Protein AF-A0AAU9TRK7-F1 (afdb_monomer)

Structure (mmCIF, N/CA/C/O backbone):
data_AF-A0AAU9TRK7-F1
#
_entry.id   AF-A0AAU9TRK7-F1
#
loop_
_atom_site.gr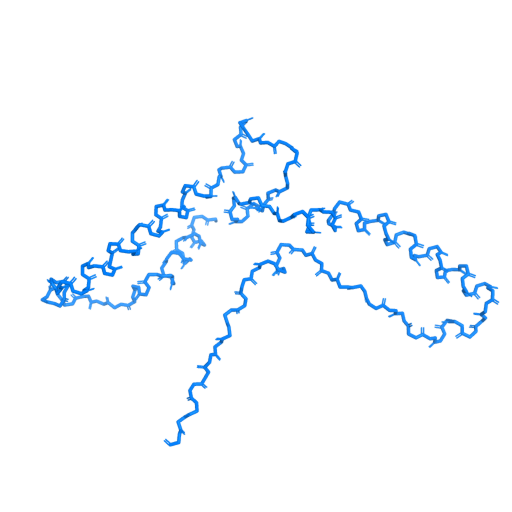oup_PDB
_atom_site.id
_atom_site.type_symbol
_atom_site.label_atom_id
_atom_site.label_alt_id
_atom_site.label_comp_id
_atom_site.label_asym_id
_atom_site.label_entity_id
_atom_site.label_seq_id
_atom_site.pdbx_PDB_ins_code
_atom_site.Cartn_x
_atom_site.Cartn_y
_atom_site.Cartn_z
_atom_site.occupancy
_atom_site.B_iso_or_equiv
_atom_site.auth_seq_id
_atom_site.auth_comp_id
_atom_site.auth_asym_id
_atom_site.auth_atom_id
_atom_site.pdbx_PDB_model_num
ATOM 1 N N . MET A 1 1 ? -18.663 -12.391 3.160 1.00 45.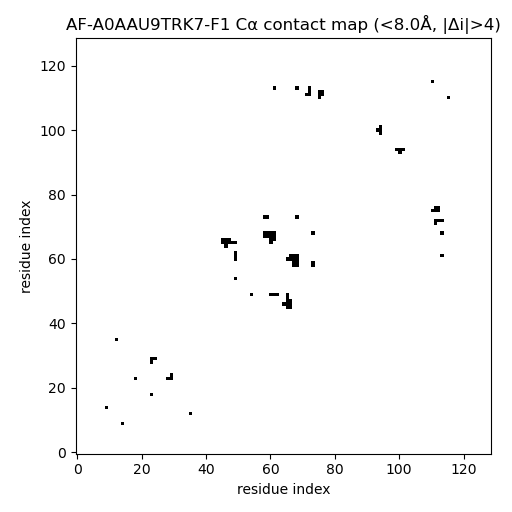06 1 MET A N 1
ATOM 2 C CA . MET A 1 1 ? -18.294 -11.093 3.777 1.00 45.06 1 MET A CA 1
ATOM 3 C C . MET A 1 1 ? -18.752 -11.003 5.240 1.00 45.06 1 MET A C 1
ATOM 5 O O . MET A 1 1 ? -17.886 -10.937 6.104 1.00 45.06 1 MET A O 1
ATOM 9 N N . ARG A 1 2 ? -20.057 -11.148 5.548 1.00 37.06 2 ARG A N 1
ATOM 10 C CA . ARG A 1 2 ? -20.606 -11.207 6.931 1.00 37.06 2 ARG A CA 1
ATOM 11 C C . ARG A 1 2 ? -19.874 -12.171 7.879 1.00 37.06 2 ARG A C 1
ATOM 13 O O . ARG A 1 2 ? -19.587 -11.817 9.015 1.00 37.06 2 ARG A O 1
ATOM 20 N N . THR A 1 3 ? -19.520 -13.364 7.408 1.00 44.84 3 THR A N 1
ATOM 21 C CA . THR A 1 3 ? -18.850 -14.410 8.203 1.00 44.84 3 THR A CA 1
ATOM 22 C C . THR A 1 3 ? -17.418 -14.057 8.606 1.00 44.84 3 THR A C 1
ATOM 24 O O . THR A 1 3 ? -16.998 -14.422 9.699 1.00 44.84 3 THR A O 1
ATOM 27 N N . LYS A 1 4 ? -16.682 -13.314 7.766 1.00 51.03 4 LYS A N 1
ATOM 28 C CA . LYS A 1 4 ? -15.328 -12.836 8.094 1.00 51.03 4 LYS A CA 1
ATOM 29 C C . LYS A 1 4 ? -15.380 -11.722 9.134 1.00 51.03 4 LYS A C 1
ATOM 31 O O . LYS A 1 4 ? -14.658 -11.809 10.113 1.00 51.03 4 LYS A O 1
ATOM 36 N N . ILE A 1 5 ? -16.302 -10.768 8.984 1.00 56.75 5 ILE A N 1
ATOM 37 C CA . ILE A 1 5 ? -16.546 -9.718 9.987 1.00 56.75 5 ILE A CA 1
ATOM 38 C C . ILE A 1 5 ? -16.895 -10.356 11.343 1.00 56.75 5 ILE A C 1
ATOM 40 O O . ILE A 1 5 ? -16.296 -10.010 12.358 1.00 56.75 5 ILE A O 1
ATOM 44 N N . LEU A 1 6 ? -17.780 -11.364 11.358 1.00 54.31 6 LEU A N 1
ATOM 45 C CA . LEU A 1 6 ? -18.128 -12.096 12.583 1.00 54.31 6 LEU A CA 1
ATOM 46 C C . LEU A 1 6 ? -16.940 -12.857 13.194 1.00 54.31 6 LEU A C 1
ATOM 48 O O . LEU A 1 6 ? -16.813 -12.912 14.414 1.00 54.31 6 LEU A O 1
ATOM 52 N N . SER A 1 7 ? -16.084 -13.455 12.364 1.00 54.50 7 SER A N 1
ATOM 53 C CA . SER A 1 7 ? -14.875 -14.166 12.802 1.00 54.50 7 SER A CA 1
ATOM 54 C C . SER A 1 7 ? -13.851 -13.207 13.413 1.00 54.50 7 SER A C 1
ATOM 56 O O . SER A 1 7 ? -13.353 -13.478 14.503 1.00 54.50 7 SER A O 1
ATOM 58 N N . THR A 1 8 ? -13.607 -12.056 12.782 1.00 59.38 8 THR A N 1
ATOM 59 C CA . THR A 1 8 ? -12.698 -11.023 13.297 1.00 59.38 8 THR A CA 1
ATOM 60 C C . THR A 1 8 ? -13.215 -10.428 14.608 1.00 59.38 8 THR A C 1
ATOM 62 O O . THR A 1 8 ? -12.438 -10.196 15.533 1.00 59.38 8 THR A O 1
ATOM 65 N N . ILE A 1 9 ? -14.533 -10.243 14.734 1.00 61.97 9 ILE A N 1
ATOM 66 C CA . ILE A 1 9 ? -15.172 -9.822 15.987 1.00 61.97 9 ILE A CA 1
ATOM 67 C C . ILE A 1 9 ? -14.978 -10.895 17.070 1.00 61.97 9 ILE A C 1
ATOM 69 O O . ILE A 1 9 ? -14.497 -10.568 18.151 1.00 61.97 9 ILE A O 1
ATOM 73 N N . LYS A 1 10 ? -15.251 -12.175 16.774 1.00 61.44 10 LYS A N 1
ATOM 74 C CA . LYS A 1 10 ? -15.086 -13.300 17.718 1.00 61.44 10 LYS A CA 1
ATOM 75 C C . LYS A 1 10 ? -13.646 -13.493 18.209 1.00 61.44 10 LYS A C 1
ATOM 77 O O . LYS A 1 10 ? -13.440 -13.735 19.398 1.00 61.44 10 LYS A O 1
ATOM 82 N N . GLU A 1 11 ? -12.651 -13.352 17.335 1.00 61.38 11 GLU A N 1
ATOM 83 C CA . GLU A 1 11 ? -11.233 -13.432 17.721 1.00 61.38 11 GLU A CA 1
ATOM 84 C C . GLU A 1 11 ? -10.780 -12.239 18.567 1.00 61.38 11 GLU A C 1
ATOM 86 O O . GLU A 1 11 ? -9.971 -12.404 19.484 1.00 61.38 11 GLU A O 1
ATOM 91 N N . ASN A 1 12 ? -11.324 -11.045 18.315 1.00 62.19 12 ASN A N 1
ATOM 92 C CA . ASN A 1 12 ? -11.002 -9.855 19.101 1.00 62.19 12 ASN A CA 1
ATOM 93 C C . ASN A 1 12 ? -11.623 -9.878 20.508 1.00 62.19 12 ASN A C 1
ATOM 95 O O . ASN A 1 12 ? -11.031 -9.326 21.434 1.00 62.19 12 ASN A O 1
ATOM 99 N N . ILE A 1 13 ? -12.755 -10.561 20.699 1.00 66.56 13 ILE A N 1
ATOM 100 C CA . ILE A 1 13 ? -13.489 -10.601 21.979 1.00 66.56 13 ILE A CA 1
ATOM 101 C C . ILE A 1 13 ? -13.206 -11.844 22.845 1.00 66.56 13 ILE A C 1
ATOM 103 O O . ILE A 1 13 ? -13.759 -11.964 23.933 1.00 66.56 13 ILE A O 1
ATOM 107 N N . LYS A 1 14 ? -12.341 -12.776 22.407 1.00 59.47 14 LYS A N 1
ATOM 108 C CA . LYS A 1 14 ? -11.973 -14.019 23.137 1.00 59.47 14 LYS A CA 1
ATOM 109 C C . LYS A 1 14 ? -13.164 -14.879 23.615 1.00 59.47 14 LYS A C 1
ATOM 111 O O . LYS A 1 14 ? -12.998 -15.711 24.510 1.00 59.47 14 LYS A O 1
ATOM 116 N N . LEU A 1 15 ? -14.343 -14.738 23.010 1.00 55.25 15 LEU A N 1
ATOM 117 C CA . LEU A 1 15 ? -15.544 -15.506 23.358 1.00 55.25 15 LEU A CA 1
ATOM 118 C C . LEU A 1 15 ? -15.440 -16.926 22.784 1.00 55.25 15 LEU A C 1
ATOM 120 O O . LEU A 1 15 ? -15.815 -17.177 21.642 1.00 55.25 15 LEU A O 1
ATOM 124 N N . THR A 1 16 ? -14.867 -17.848 23.564 1.00 55.19 16 THR A N 1
ATOM 125 C CA . THR A 1 16 ? -14.595 -19.237 23.137 1.00 55.19 16 THR A CA 1
ATOM 126 C C . THR A 1 16 ? -15.090 -20.324 24.101 1.00 55.19 16 THR A C 1
ATOM 128 O O . THR A 1 16 ? -14.883 -21.499 23.810 1.00 55.19 16 THR A O 1
ATOM 131 N N . LYS A 1 17 ? -15.776 -20.014 25.216 1.00 53.44 17 LYS A N 1
ATOM 132 C CA . LYS A 1 17 ? -16.272 -21.049 26.153 1.00 53.44 17 LYS A CA 1
ATOM 133 C C . LYS A 1 17 ? -17.694 -20.800 26.671 1.00 53.44 17 LYS A C 1
ATOM 135 O O . LYS A 1 17 ? -18.129 -19.662 26.749 1.00 53.44 17 LYS A O 1
ATOM 140 N N . LYS A 1 18 ? -18.381 -21.907 27.006 1.00 50.88 18 LYS A N 1
ATOM 141 C CA . LYS A 1 18 ? -19.667 -21.979 27.731 1.00 50.88 18 LYS A CA 1
ATOM 142 C C . LYS A 1 18 ? -19.521 -21.245 29.072 1.00 50.88 18 LYS A C 1
ATOM 144 O O . LYS A 1 18 ? -18.697 -21.663 29.883 1.00 50.88 18 LYS A O 1
ATOM 149 N N . ASP A 1 19 ? -20.279 -20.170 29.264 1.00 51.50 19 ASP A N 1
ATOM 150 C CA . ASP A 1 19 ? -20.169 -19.285 30.427 1.00 51.50 19 ASP A CA 1
ATOM 151 C C . ASP A 1 19 ? -20.871 -19.854 31.669 1.00 51.50 19 ASP A C 1
ATOM 153 O O . ASP A 1 19 ? -22.060 -20.171 31.644 1.00 51.50 19 ASP A O 1
ATOM 157 N N . ASP A 1 20 ? -20.123 -19.932 32.769 1.00 47.50 20 ASP A N 1
ATOM 158 C CA . ASP A 1 20 ? -20.646 -19.993 34.133 1.00 47.50 20 ASP A CA 1
ATOM 159 C C . ASP A 1 20 ? -21.009 -18.557 34.555 1.00 47.50 20 ASP A C 1
ATOM 161 O O . ASP A 1 20 ? -20.145 -17.683 34.692 1.00 47.50 20 ASP A O 1
ATOM 165 N N . THR A 1 21 ? -22.306 -18.282 34.690 1.00 52.88 21 THR A N 1
ATOM 166 C CA . THR A 1 21 ? -22.870 -16.930 34.859 1.00 52.88 21 THR A CA 1
ATOM 167 C C . THR A 1 21 ? -22.499 -16.266 36.184 1.00 52.88 21 THR A C 1
ATOM 169 O O . THR A 1 21 ? -22.640 -15.054 36.327 1.00 52.88 21 THR A O 1
ATOM 172 N N . SER A 1 22 ? -21.990 -17.025 37.154 1.00 54.03 22 SER A N 1
ATOM 173 C CA . SER A 1 22 ? -21.525 -16.489 38.438 1.00 54.03 22 SER A CA 1
ATOM 174 C C . SER A 1 22 ? -20.223 -15.679 38.304 1.00 54.03 22 SER A C 1
ATOM 176 O O . SER A 1 22 ? -19.970 -14.751 39.075 1.00 54.03 22 SER A O 1
ATOM 178 N N . HIS A 1 23 ? -19.429 -15.950 37.262 1.00 50.72 23 HIS A N 1
ATOM 179 C CA . HIS A 1 23 ? -18.147 -15.292 37.010 1.00 50.72 23 HIS A CA 1
ATOM 180 C C . HIS A 1 23 ? -18.257 -14.012 36.154 1.00 50.72 23 HIS A C 1
ATOM 182 O O . HIS A 1 23 ? -17.309 -13.218 36.124 1.00 50.72 23 HIS A O 1
ATOM 188 N N . SER A 1 24 ? -19.392 -13.791 35.473 1.00 54.72 24 SER A N 1
ATOM 189 C CA . SER A 1 24 ? -19.633 -12.631 34.591 1.00 54.72 24 SER A CA 1
ATOM 190 C C . SER A 1 24 ? -20.014 -11.354 35.351 1.00 54.72 24 SER A C 1
ATOM 192 O O . SER A 1 24 ? -19.805 -10.251 34.854 1.00 54.72 24 SER A O 1
ATOM 194 N N . LEU A 1 25 ? -20.493 -11.488 36.592 1.00 63.91 25 LEU A N 1
ATOM 195 C CA . LEU A 1 25 ? -20.892 -10.369 37.456 1.00 63.91 25 LEU A CA 1
ATOM 196 C C . LEU A 1 25 ? -19.704 -9.669 38.145 1.00 63.91 25 LEU A C 1
ATOM 198 O O . LEU A 1 25 ? -19.884 -8.685 38.864 1.00 63.91 25 LEU A O 1
ATOM 202 N N . GLN A 1 26 ? -18.470 -10.144 37.941 1.00 71.75 26 GLN A N 1
ATOM 203 C CA . GLN A 1 26 ? -17.283 -9.500 38.502 1.00 71.75 26 GLN A CA 1
ATOM 204 C C . GLN A 1 26 ? -17.062 -8.117 37.876 1.00 71.75 26 GLN A C 1
ATOM 206 O O . GLN A 1 26 ? -16.922 -7.979 36.662 1.00 71.75 26 GLN A O 1
ATOM 211 N N . ARG A 1 27 ? -16.920 -7.083 38.716 1.00 77.25 27 ARG A N 1
ATOM 212 C CA . ARG A 1 27 ? -16.712 -5.684 38.287 1.00 77.25 27 ARG A CA 1
ATOM 213 C C . ARG A 1 27 ? -15.566 -5.514 37.280 1.00 77.25 27 ARG A C 1
ATOM 215 O O . ARG A 1 27 ? -15.667 -4.706 36.361 1.00 77.25 27 ARG A O 1
ATOM 222 N N . SER A 1 28 ? -14.481 -6.272 37.441 1.00 78.62 28 SER A N 1
ATOM 223 C CA . SER A 1 28 ? -13.330 -6.262 36.528 1.00 78.62 28 SER A CA 1
ATOM 224 C C . SER A 1 28 ? -13.670 -6.802 35.133 1.00 78.62 28 SER A C 1
ATOM 226 O O . SER A 1 28 ? -13.160 -6.283 34.142 1.00 78.62 28 SER A O 1
ATOM 228 N N . LYS A 1 29 ? -14.549 -7.808 35.045 1.00 74.62 29 LYS A N 1
ATOM 229 C CA . LYS A 1 29 ? -15.044 -8.381 33.787 1.00 74.62 29 LYS A CA 1
ATOM 230 C C . LYS A 1 29 ? -16.017 -7.436 33.104 1.00 74.62 29 LYS A C 1
ATOM 232 O O . LYS A 1 29 ? -15.766 -7.072 31.966 1.00 74.62 29 LYS A O 1
ATOM 237 N N . ILE A 1 30 ? -16.988 -6.902 33.844 1.00 81.94 30 ILE A N 1
ATOM 238 C CA . ILE A 1 30 ? -17.931 -5.892 33.339 1.00 81.94 30 ILE A CA 1
ATOM 239 C C . ILE A 1 30 ? -17.186 -4.680 32.759 1.00 81.94 30 ILE A C 1
ATOM 241 O O . ILE A 1 30 ? -17.524 -4.195 31.681 1.00 81.94 30 ILE A O 1
ATOM 245 N N . LYS A 1 31 ? -16.136 -4.199 33.442 1.00 85.38 31 LYS A N 1
ATOM 246 C CA . LYS A 1 31 ? -15.299 -3.104 32.932 1.00 85.38 31 LYS A CA 1
ATOM 247 C C . LYS A 1 31 ? -14.628 -3.475 31.606 1.00 85.38 31 LYS A C 1
ATOM 249 O O . LYS A 1 31 ? -14.673 -2.691 30.665 1.00 85.38 31 LYS A O 1
ATOM 254 N N . LYS A 1 32 ? -14.043 -4.670 31.523 1.00 83.19 32 LYS A N 1
ATOM 255 C CA . LYS A 1 32 ? -13.380 -5.163 30.312 1.00 83.19 32 LYS A CA 1
ATOM 256 C C . LYS A 1 32 ? -14.356 -5.384 29.153 1.00 83.19 32 LYS A C 1
ATOM 258 O O . LYS A 1 32 ? -14.017 -5.111 28.002 1.00 83.19 32 LYS A O 1
ATOM 263 N N . ASP A 1 33 ? -15.559 -5.856 29.449 1.00 81.75 33 ASP A N 1
ATOM 264 C CA . ASP A 1 33 ? -16.610 -6.071 28.459 1.00 81.75 33 ASP A CA 1
ATOM 265 C C . ASP A 1 33 ? -17.114 -4.729 27.923 1.00 81.75 33 ASP A C 1
ATOM 267 O O . ASP A 1 33 ? -17.267 -4.574 26.713 1.00 81.75 33 ASP A O 1
ATOM 271 N N . LYS A 1 34 ? -17.250 -3.719 28.793 1.00 86.88 34 LYS A N 1
ATOM 272 C CA . LYS A 1 34 ? -17.523 -2.337 28.384 1.00 86.88 34 LYS A CA 1
ATOM 273 C C . LYS A 1 34 ? -16.414 -1.770 27.495 1.00 86.88 34 LYS A C 1
ATOM 275 O O . LYS A 1 34 ? -16.715 -1.275 26.417 1.00 86.88 34 LYS A O 1
ATOM 280 N N . GLU A 1 35 ? -15.147 -1.894 27.890 1.00 88.69 35 GLU A N 1
ATOM 281 C CA . GLU A 1 35 ? -14.003 -1.454 27.068 1.00 88.69 35 GLU A CA 1
ATOM 282 C C . GLU A 1 35 ? -13.989 -2.144 25.691 1.00 88.69 35 GLU A C 1
ATOM 284 O O . GLU A 1 35 ? -13.684 -1.524 24.668 1.00 88.69 35 GLU A O 1
ATOM 289 N N . SER A 1 36 ? -14.357 -3.427 25.650 1.00 82.25 36 SER A N 1
ATOM 290 C CA . SER A 1 36 ? -14.458 -4.201 24.410 1.00 82.25 36 SER A CA 1
ATOM 291 C C . SER A 1 36 ? -15.623 -3.723 23.542 1.00 82.25 36 SER A C 1
ATOM 293 O O . SER A 1 36 ? -15.452 -3.547 22.337 1.00 82.25 36 SER A O 1
ATOM 295 N N . LEU A 1 37 ? -16.788 -3.460 24.139 1.00 84.69 37 LEU A N 1
ATOM 296 C CA . LEU A 1 37 ? -17.953 -2.912 23.447 1.00 84.69 37 LEU A CA 1
ATOM 297 C C . LEU A 1 37 ? -17.661 -1.520 22.876 1.00 84.69 37 LEU A C 1
ATOM 299 O O . LEU A 1 37 ? -17.927 -1.277 21.701 1.00 84.69 37 LEU A O 1
ATOM 303 N N . ASP A 1 38 ? -17.051 -0.640 23.670 1.00 88.94 38 ASP A N 1
ATOM 304 C CA . ASP A 1 38 ? -16.647 0.701 23.242 1.00 88.94 38 ASP A CA 1
ATOM 305 C C . ASP A 1 38 ? -15.659 0.621 22.067 1.00 88.94 38 ASP A C 1
ATOM 307 O O . ASP A 1 38 ? -15.774 1.367 21.091 1.00 88.94 38 ASP A O 1
ATOM 311 N N . SER A 1 39 ? -14.735 -0.345 22.104 1.00 81.50 39 SER A N 1
ATOM 312 C CA . SER A 1 39 ? -13.799 -0.609 21.005 1.00 81.50 39 SER A CA 1
ATOM 313 C C . SER A 1 39 ? -14.505 -1.085 19.731 1.00 81.50 39 SER A C 1
ATOM 315 O O . SER A 1 39 ? -14.125 -0.673 18.636 1.00 81.50 39 SER A O 1
ATOM 317 N N . ILE A 1 40 ? -15.547 -1.916 19.848 1.00 81.69 40 ILE A N 1
ATOM 318 C CA . ILE A 1 40 ? -16.358 -2.365 18.704 1.00 81.69 40 ILE A CA 1
ATOM 319 C C . ILE A 1 40 ? -17.140 -1.196 18.112 1.00 81.69 40 ILE A C 1
ATOM 321 O O . ILE A 1 40 ? -17.103 -0.993 16.902 1.00 81.69 40 ILE A O 1
ATOM 325 N N . ILE A 1 41 ? -17.815 -0.405 18.950 1.00 83.00 41 ILE A N 1
ATOM 326 C CA . ILE A 1 41 ? -18.568 0.774 18.506 1.00 83.00 41 ILE A CA 1
ATOM 327 C C . ILE A 1 41 ? -17.634 1.736 17.775 1.00 83.00 41 ILE A C 1
ATOM 329 O O . ILE A 1 41 ? -17.971 2.226 16.699 1.00 83.00 41 ILE A O 1
ATOM 333 N N . LYS A 1 42 ? -16.441 1.974 18.326 1.00 82.19 42 LYS A N 1
ATOM 334 C CA . LYS A 1 42 ? -15.410 2.783 17.679 1.00 82.19 42 LYS A CA 1
ATOM 335 C C . LYS A 1 42 ? -14.992 2.188 16.332 1.00 82.19 42 LYS A C 1
ATOM 337 O O . LYS A 1 42 ? -14.969 2.913 15.347 1.00 82.19 42 LYS A O 1
ATOM 342 N N . ALA A 1 43 ? -14.728 0.884 16.262 1.00 78.94 43 ALA A N 1
ATOM 343 C CA . ALA A 1 43 ? -14.343 0.224 15.016 1.00 78.94 43 ALA A CA 1
ATOM 344 C C . ALA A 1 43 ? -15.436 0.298 13.939 1.00 78.94 43 ALA A C 1
ATOM 346 O O . ALA A 1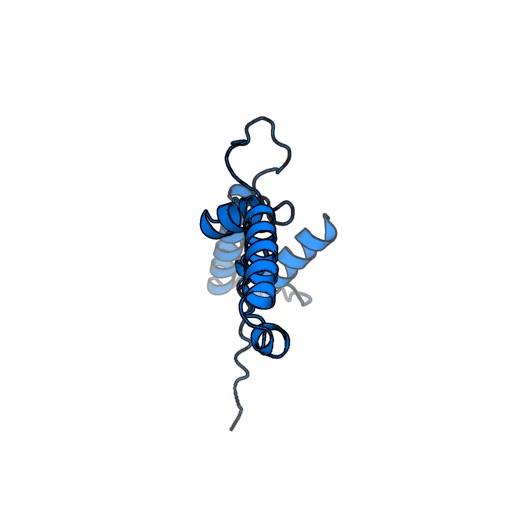 43 ? -15.102 0.475 12.775 1.00 78.94 43 ALA A O 1
ATOM 347 N N . ILE A 1 44 ? -16.714 0.198 14.319 1.00 78.25 44 ILE A N 1
ATOM 348 C CA . ILE A 1 44 ? -17.853 0.358 13.404 1.00 78.25 44 ILE A CA 1
ATOM 349 C C . ILE A 1 44 ? -17.957 1.807 12.925 1.00 78.25 44 ILE A C 1
ATOM 351 O O . ILE A 1 44 ? -18.128 2.027 11.738 1.00 78.25 44 ILE A O 1
ATOM 355 N N . LYS A 1 45 ? -17.812 2.797 13.815 1.00 75.06 45 LYS A N 1
ATOM 356 C CA . LYS A 1 45 ? -17.836 4.221 13.432 1.00 75.06 45 LYS A CA 1
ATOM 357 C C . LYS A 1 45 ? -16.670 4.613 12.521 1.00 75.06 45 LYS A C 1
ATOM 359 O O . LYS A 1 45 ? -16.819 5.490 11.684 1.00 75.06 45 LYS A O 1
ATOM 364 N N . GLU A 1 46 ? -15.508 3.994 12.715 1.00 73.75 46 GLU A N 1
ATOM 365 C CA . GLU A 1 46 ? -14.323 4.207 11.878 1.00 73.75 46 GLU A CA 1
ATOM 366 C C . GLU A 1 46 ? -14.356 3.418 10.562 1.00 73.75 46 GLU A C 1
ATOM 368 O O . GLU A 1 46 ? -13.607 3.747 9.644 1.00 73.75 46 GLU A O 1
ATOM 373 N N . ALA A 1 47 ? -15.145 2.345 10.484 1.00 72.75 47 ALA A N 1
ATOM 374 C CA . ALA A 1 47 ? -15.336 1.571 9.267 1.00 72.75 47 ALA A CA 1
ATOM 375 C C . ALA A 1 47 ? -16.482 2.201 8.472 1.00 72.75 47 ALA A C 1
ATOM 377 O O . ALA A 1 47 ? -17.649 2.071 8.828 1.00 72.75 47 ALA A O 1
ATOM 378 N N . MET A 1 48 ? -16.135 2.904 7.401 1.00 71.25 48 MET A N 1
ATOM 379 C CA . MET A 1 48 ? -17.111 3.534 6.521 1.00 71.25 48 MET A CA 1
ATOM 380 C C . MET A 1 48 ? -17.692 2.510 5.541 1.00 71.25 48 MET A C 1
ATOM 382 O O . MET A 1 48 ? -17.020 1.533 5.194 1.00 71.25 48 MET A O 1
ATOM 386 N N . ASP A 1 49 ? -18.931 2.732 5.096 1.00 71.69 49 ASP A N 1
ATOM 387 C CA . ASP A 1 49 ? -19.495 1.990 3.969 1.00 71.69 49 ASP A CA 1
ATOM 388 C C . ASP A 1 49 ? -18.712 2.366 2.696 1.00 71.69 49 ASP A C 1
ATOM 390 O O . ASP A 1 49 ? -18.742 3.527 2.282 1.00 71.69 49 ASP A O 1
ATOM 394 N N . PRO A 1 50 ? -17.981 1.422 2.074 1.00 65.56 50 PRO A N 1
ATOM 395 C CA . PRO A 1 50 ? -17.161 1.706 0.901 1.00 65.56 50 PRO A CA 1
ATOM 396 C C . PRO A 1 50 ? -17.978 2.027 -0.364 1.00 65.56 50 PRO A C 1
ATOM 398 O O . PRO A 1 50 ? -17.379 2.263 -1.413 1.00 65.56 50 PRO A O 1
ATOM 401 N N . PHE A 1 51 ? -19.312 2.005 -0.292 1.00 72.19 51 PHE A N 1
ATOM 402 C CA . PHE A 1 51 ? -20.215 2.329 -1.397 1.00 72.19 51 PHE A CA 1
ATOM 403 C C . PHE A 1 51 ? -21.126 3.531 -1.107 1.00 72.19 51 PHE A C 1
ATOM 405 O O . PHE A 1 51 ? -22.058 3.770 -1.870 1.00 72.19 51 PHE A O 1
ATOM 412 N N . ASP A 1 52 ? -20.869 4.284 -0.034 1.00 80.38 52 ASP A N 1
ATOM 413 C CA . ASP A 1 52 ? -21.617 5.506 0.269 1.00 80.38 52 ASP A CA 1
ATOM 414 C C . ASP A 1 52 ? -21.294 6.617 -0.749 1.00 80.38 52 ASP A C 1
ATOM 416 O O . ASP A 1 52 ? -20.128 6.903 -1.045 1.00 80.38 52 ASP A O 1
ATOM 420 N N . ASP A 1 53 ? -22.330 7.281 -1.262 1.00 78.94 53 ASP A N 1
ATOM 421 C CA . ASP A 1 53 ? -22.204 8.427 -2.167 1.00 78.94 53 ASP A CA 1
ATOM 422 C C . ASP A 1 53 ? -21.536 9.639 -1.493 1.00 78.94 53 ASP A C 1
ATOM 424 O O . ASP A 1 53 ? -20.954 10.486 -2.177 1.00 78.94 53 ASP A O 1
ATOM 428 N N . ALA A 1 54 ? -21.567 9.714 -0.157 1.00 81.50 54 ALA A N 1
ATOM 429 C CA . ALA A 1 54 ? -20.908 10.751 0.633 1.00 81.50 54 ALA A CA 1
ATOM 430 C C . ALA A 1 54 ? -19.380 10.571 0.754 1.00 81.50 54 ALA A C 1
ATOM 432 O O . ALA A 1 54 ? -18.716 11.391 1.397 1.00 81.50 54 ALA A O 1
ATOM 433 N N . MET A 1 55 ? -18.797 9.521 0.163 1.00 78.50 55 MET A N 1
ATOM 434 C CA . MET A 1 55 ? -17.358 9.275 0.255 1.00 78.50 55 MET A CA 1
ATOM 435 C C . MET A 1 55 ? -16.513 10.356 -0.428 1.00 78.50 55 MET A C 1
ATOM 437 O O . MET A 1 55 ? -16.771 10.785 -1.557 1.00 78.50 55 MET A O 1
ATOM 441 N N . ASP A 1 56 ? -15.396 10.701 0.219 1.00 81.94 56 ASP A N 1
ATOM 442 C CA . ASP A 1 56 ? -14.346 11.489 -0.417 1.00 81.94 56 ASP A CA 1
ATOM 443 C C . ASP A 1 56 ? -13.637 10.657 -1.495 1.00 81.94 56 ASP A C 1
ATOM 445 O O . ASP A 1 56 ? -12.760 9.835 -1.217 1.00 81.94 56 ASP A O 1
ATOM 449 N N . LYS A 1 57 ? -13.999 10.915 -2.754 1.00 79.12 57 LYS A N 1
ATOM 450 C CA . LYS A 1 57 ? -13.436 10.259 -3.944 1.00 79.12 57 LYS A CA 1
ATOM 451 C C . LYS A 1 57 ? -11.938 10.522 -4.143 1.00 79.12 57 LYS A C 1
ATOM 453 O O . LYS A 1 57 ? -11.339 9.915 -5.027 1.00 79.12 57 LYS A O 1
ATOM 458 N N . LYS A 1 58 ? -11.326 11.421 -3.362 1.00 82.06 58 LYS A N 1
ATOM 459 C CA . LYS A 1 58 ? -9.879 11.680 -3.392 1.00 82.06 58 LYS A CA 1
ATOM 460 C C . LYS A 1 58 ? -9.076 10.676 -2.566 1.00 82.06 58 LYS A C 1
ATOM 462 O O . LYS A 1 58 ? -7.866 10.584 -2.757 1.00 82.06 58 LYS A O 1
ATOM 467 N N . LEU A 1 59 ? -9.714 9.944 -1.653 1.00 83.31 59 LEU A N 1
ATOM 468 C CA . LEU A 1 59 ? -9.043 8.996 -0.766 1.00 83.31 59 LEU A CA 1
ATOM 469 C C . LEU A 1 59 ? -9.182 7.558 -1.276 1.00 83.31 59 LEU A C 1
ATOM 471 O O . LEU A 1 59 ? -10.222 7.150 -1.790 1.00 83.31 59 LEU A O 1
ATOM 475 N N . LEU A 1 60 ? -8.12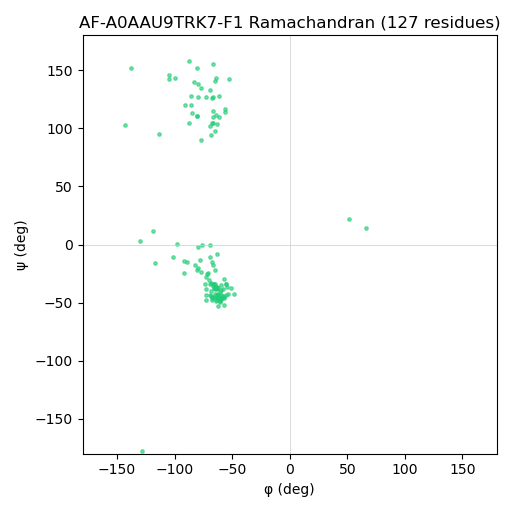5 6.762 -1.093 1.00 86.75 60 LEU A N 1
ATOM 476 C CA . LEU A 1 60 ? -8.138 5.338 -1.414 1.00 86.75 60 LEU A CA 1
ATOM 477 C C . LEU A 1 60 ? -8.581 4.522 -0.192 1.00 86.75 60 LEU A C 1
ATOM 479 O O . LEU A 1 60 ? -7.926 4.533 0.855 1.00 86.75 60 LEU A O 1
ATOM 483 N N . PHE A 1 61 ? -9.674 3.773 -0.331 1.00 84.88 61 PHE A N 1
ATOM 484 C CA . PHE A 1 61 ? -10.241 2.958 0.746 1.00 84.88 61 PHE A CA 1
ATOM 485 C C . PHE A 1 61 ? -9.952 1.470 0.565 1.00 84.88 61 PHE A C 1
ATOM 487 O O . PHE A 1 61 ? -10.004 0.925 -0.538 1.00 84.88 61 PHE A O 1
ATOM 494 N N . ASN A 1 62 ? -9.689 0.785 1.678 1.00 83.25 62 ASN A N 1
ATOM 495 C CA . ASN A 1 62 ? -9.599 -0.668 1.692 1.00 83.25 62 ASN A CA 1
ATOM 496 C C . ASN A 1 62 ? -10.997 -1.279 1.859 1.00 83.25 62 ASN A C 1
ATOM 498 O O . ASN A 1 62 ? -11.587 -1.210 2.935 1.00 83.25 62 ASN A O 1
ATOM 502 N N . ILE A 1 63 ? -11.485 -1.961 0.823 1.00 82.06 63 ILE A N 1
ATOM 503 C CA . ILE A 1 63 ? -12.817 -2.595 0.785 1.00 82.06 63 ILE A CA 1
ATOM 504 C C . ILE A 1 63 ? -13.018 -3.611 1.925 1.00 82.06 63 ILE A C 1
ATOM 506 O O . ILE A 1 63 ? -14.133 -3.821 2.391 1.00 82.06 63 ILE A O 1
ATOM 510 N N . SER A 1 64 ? -11.946 -4.253 2.404 1.00 77.50 64 SER A N 1
ATOM 511 C CA . SER A 1 64 ? -12.045 -5.246 3.483 1.00 77.50 64 SER A CA 1
ATOM 512 C C . SER A 1 64 ? -12.215 -4.624 4.869 1.00 77.50 64 SER A C 1
ATOM 514 O O . SER A 1 64 ? -12.705 -5.302 5.770 1.00 77.50 64 SER A O 1
ATOM 516 N N . THR A 1 65 ? -11.783 -3.375 5.062 1.00 77.69 65 THR A N 1
ATOM 517 C CA . THR A 1 65 ? -11.811 -2.700 6.371 1.00 77.69 65 THR A CA 1
ATOM 518 C C . THR A 1 65 ? -12.716 -1.472 6.403 1.00 77.69 65 THR A C 1
ATOM 520 O O . THR A 1 65 ? -13.023 -1.005 7.495 1.00 77.69 65 THR A O 1
ATOM 523 N N . GLY A 1 66 ? -13.120 -0.938 5.246 1.00 78.56 66 GLY A N 1
ATOM 524 C CA . GLY A 1 66 ? -13.859 0.322 5.137 1.00 78.56 66 GLY A CA 1
ATOM 525 C C . GLY A 1 66 ? -13.042 1.545 5.570 1.00 78.56 66 GLY A C 1
ATOM 526 O O . GLY A 1 66 ? -13.610 2.600 5.826 1.00 78.56 66 GLY A O 1
ATOM 527 N N . LYS A 1 67 ? -11.714 1.412 5.712 1.00 81.12 67 LYS A N 1
ATOM 528 C CA . LYS A 1 67 ? -10.837 2.483 6.211 1.00 81.12 67 LYS A CA 1
ATOM 529 C C . LYS A 1 67 ? -10.022 3.121 5.094 1.00 81.12 67 LYS A C 1
ATOM 531 O O . LYS A 1 67 ? -9.593 2.437 4.159 1.00 81.12 67 LYS A O 1
ATOM 536 N N . ALA A 1 68 ? -9.788 4.425 5.237 1.00 83.81 68 ALA A N 1
ATOM 537 C CA . ALA A 1 68 ? -8.868 5.168 4.389 1.00 83.81 68 ALA A CA 1
ATOM 538 C C . ALA A 1 68 ? -7.440 4.645 4.571 1.00 83.81 68 ALA A C 1
ATOM 540 O O . ALA A 1 68 ? -7.014 4.268 5.667 1.00 83.81 68 ALA A O 1
ATOM 541 N N . THR A 1 69 ? -6.714 4.621 3.468 1.00 86.19 69 THR A N 1
ATOM 542 C CA . THR A 1 69 ? -5.334 4.155 3.392 1.00 86.19 69 THR A CA 1
ATOM 543 C C . THR A 1 69 ? -4.366 5.297 3.691 1.00 86.19 69 THR A C 1
ATOM 545 O O . THR A 1 69 ? -4.724 6.467 3.569 1.00 86.19 69 THR A O 1
ATOM 548 N N . SER A 1 70 ? -3.133 4.985 4.105 1.00 88.81 70 SER A N 1
ATOM 549 C CA . SER A 1 70 ? -2.133 6.040 4.305 1.00 88.81 70 SER A CA 1
ATOM 550 C C . SER A 1 70 ? -1.764 6.691 2.966 1.00 88.81 70 SER A C 1
ATOM 552 O O . SER A 1 70 ? -1.857 6.034 1.921 1.00 88.81 70 SER A O 1
ATOM 554 N N . PRO A 1 71 ? -1.285 7.947 2.979 1.00 89.00 71 PRO A N 1
ATOM 555 C CA . PRO A 1 71 ? -0.758 8.590 1.777 1.00 89.00 71 PRO A CA 1
ATOM 556 C C . PRO A 1 71 ? 0.323 7.743 1.096 1.00 89.00 71 PRO A C 1
ATOM 558 O O . PRO A 1 71 ? 0.247 7.508 -0.098 1.00 89.00 71 PRO A O 1
ATOM 561 N N . GLU A 1 72 ? 1.237 7.149 1.871 1.00 90.31 72 GLU A N 1
ATOM 562 C CA . GLU A 1 72 ? 2.331 6.312 1.352 1.00 90.31 72 GLU A CA 1
ATOM 563 C C . GLU A 1 72 ? 1.840 5.119 0.511 1.00 90.31 72 GLU A C 1
ATOM 565 O O . GLU A 1 72 ? 2.357 4.852 -0.572 1.00 90.31 72 GLU A O 1
ATOM 570 N N . VAL A 1 73 ? 0.821 4.397 0.988 1.00 90.94 73 VAL A N 1
ATOM 571 C CA . VAL A 1 73 ? 0.242 3.266 0.248 1.00 90.94 73 VAL A CA 1
ATOM 572 C C . VAL A 1 73 ? -0.592 3.764 -0.933 1.00 90.94 73 VAL A C 1
ATOM 574 O O . VAL A 1 73 ? -0.606 3.118 -1.978 1.00 90.94 73 VAL A O 1
ATOM 577 N N . THR A 1 74 ? -1.259 4.910 -0.791 1.00 91.44 74 THR A N 1
ATOM 578 C CA . THR A 1 74 ? -2.022 5.532 -1.881 1.00 91.44 74 THR A CA 1
ATOM 579 C C . THR A 1 74 ? -1.095 5.905 -3.034 1.00 91.44 74 THR A C 1
ATOM 581 O O . THR A 1 74 ? -1.302 5.445 -4.155 1.00 91.44 74 THR A O 1
ATOM 584 N N . ASP A 1 75 ? -0.023 6.640 -2.745 1.00 92.12 75 ASP A N 1
ATOM 585 C CA . ASP A 1 75 ? 0.984 7.038 -3.722 1.00 92.12 75 ASP A CA 1
ATOM 586 C C . ASP A 1 75 ? 1.633 5.811 -4.365 1.00 92.12 75 ASP A C 1
ATOM 588 O O . ASP A 1 75 ? 1.713 5.718 -5.590 1.00 92.12 75 ASP A O 1
ATOM 592 N N . PHE A 1 76 ? 2.031 4.814 -3.565 1.00 93.12 76 PHE A N 1
ATOM 593 C CA . PHE A 1 76 ? 2.598 3.588 -4.116 1.00 93.12 76 PHE A CA 1
ATOM 594 C C . PHE A 1 76 ? 1.634 2.918 -5.102 1.00 93.12 76 PHE A C 1
ATOM 596 O O . PHE A 1 76 ? 2.021 2.627 -6.231 1.00 93.12 76 PHE A O 1
ATOM 603 N N . LEU A 1 77 ? 0.377 2.688 -4.715 1.00 92.12 77 LEU A N 1
ATOM 604 C CA . LEU A 1 77 ? -0.589 1.981 -5.560 1.00 92.12 77 LEU A CA 1
ATOM 605 C C . LEU A 1 77 ? -0.964 2.766 -6.823 1.00 92.12 77 LEU A C 1
ATOM 607 O O . LEU A 1 77 ? -1.166 2.149 -7.870 1.00 92.12 77 LEU A O 1
ATOM 611 N N . LEU A 1 78 ? -1.019 4.099 -6.754 1.00 91.81 78 LEU A N 1
ATOM 612 C CA . LEU A 1 78 ? -1.305 4.949 -7.912 1.00 91.81 78 LEU A CA 1
ATOM 613 C C . LEU A 1 78 ? -0.127 5.011 -8.895 1.00 91.81 78 LEU A C 1
ATOM 615 O O . LEU A 1 78 ? -0.340 4.982 -10.108 1.00 91.81 78 LEU A O 1
ATOM 619 N N . TYR A 1 79 ? 1.112 5.051 -8.398 1.00 93.44 79 TYR A N 1
ATOM 620 C CA . TYR A 1 79 ? 2.295 5.286 -9.233 1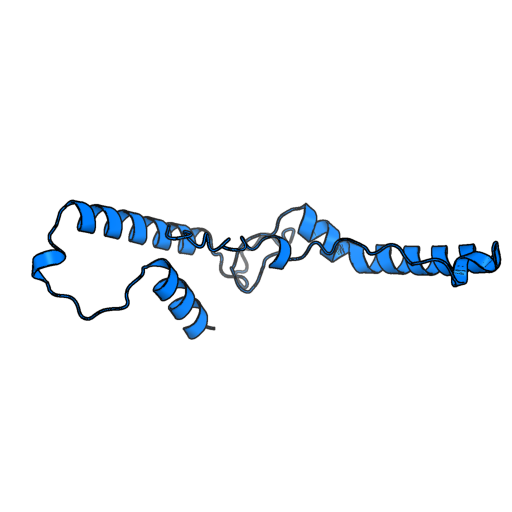.00 93.44 79 TYR A CA 1
ATOM 621 C C . TYR A 1 79 ? 3.108 4.030 -9.573 1.00 93.44 79 TYR A C 1
ATOM 623 O O . TYR A 1 79 ? 3.963 4.094 -10.460 1.00 93.44 79 TYR A O 1
ATOM 631 N N . VAL A 1 80 ? 2.846 2.872 -8.950 1.00 94.25 80 VAL A N 1
ATOM 632 C CA . VAL A 1 80 ? 3.649 1.642 -9.136 1.00 94.25 80 VAL A CA 1
ATOM 633 C C . VAL A 1 80 ? 3.777 1.221 -10.600 1.00 94.25 80 VAL A C 1
ATOM 635 O O . VAL A 1 80 ? 4.841 0.767 -11.018 1.00 94.25 80 VAL A O 1
ATOM 638 N N . LYS A 1 81 ? 2.726 1.404 -11.409 1.00 94.00 81 LYS A N 1
ATOM 639 C CA . LYS A 1 81 ? 2.753 1.046 -12.835 1.00 94.00 81 LYS A CA 1
ATOM 640 C C . LYS A 1 81 ? 3.717 1.939 -13.616 1.00 94.00 81 LYS A C 1
ATOM 642 O O . LYS A 1 81 ? 4.518 1.433 -14.400 1.00 94.00 81 LYS A O 1
ATOM 647 N N . THR A 1 82 ? 3.661 3.248 -13.383 1.00 95.81 82 THR A N 1
ATOM 648 C CA . THR A 1 82 ? 4.547 4.227 -14.025 1.00 95.81 82 THR A CA 1
ATOM 649 C C . THR A 1 82 ? 5.991 4.019 -13.579 1.00 95.81 82 THR A C 1
ATOM 651 O O . THR A 1 82 ? 6.880 3.924 -14.421 1.00 95.81 82 THR A O 1
ATOM 654 N N . ALA A 1 83 ? 6.218 3.847 -12.273 1.00 93.62 83 ALA A N 1
ATOM 655 C CA . ALA A 1 83 ? 7.540 3.567 -11.719 1.00 93.62 83 ALA A CA 1
ATOM 656 C C . ALA A 1 83 ? 8.135 2.263 -12.277 1.00 93.62 83 ALA A C 1
ATOM 658 O O . ALA A 1 83 ? 9.295 2.235 -12.680 1.00 93.62 83 ALA A O 1
ATOM 659 N N . GLY A 1 84 ? 7.337 1.195 -12.368 1.00 94.31 84 GLY A N 1
ATOM 660 C CA . GLY A 1 84 ? 7.770 -0.075 -12.953 1.00 94.31 84 GLY A CA 1
ATOM 661 C C . GLY A 1 84 ? 8.102 0.036 -14.443 1.00 94.31 84 GLY A C 1
ATOM 662 O O . GLY A 1 84 ? 9.077 -0.560 -14.900 1.00 94.31 84 GLY A O 1
ATOM 663 N N . ASN A 1 85 ? 7.339 0.831 -15.202 1.00 96.25 85 ASN A N 1
ATOM 664 C CA . ASN A 1 85 ? 7.653 1.090 -16.605 1.00 96.25 85 ASN A CA 1
ATOM 665 C C . ASN A 1 85 ? 8.974 1.853 -16.760 1.00 96.25 85 ASN A C 1
ATOM 667 O O . ASN A 1 85 ? 9.788 1.479 -17.598 1.00 96.25 85 ASN A O 1
ATOM 671 N N . GLN A 1 86 ? 9.213 2.868 -15.927 1.00 96.00 86 GLN A N 1
ATOM 672 C CA . GLN A 1 86 ? 10.474 3.606 -15.946 1.00 96.00 86 GLN A CA 1
ATOM 673 C C . GLN A 1 86 ? 11.659 2.684 -15.634 1.00 96.00 86 GLN A C 1
ATOM 675 O O . GLN A 1 86 ? 12.594 2.607 -16.419 1.00 96.00 86 GLN A O 1
ATOM 680 N N . GLN A 1 87 ? 11.566 1.881 -14.571 1.00 94.50 87 GLN A N 1
ATOM 681 C CA . GLN A 1 87 ? 12.619 0.928 -14.204 1.00 94.50 87 GLN A CA 1
ATOM 682 C C . GLN A 1 87 ? 12.917 -0.100 -15.301 1.00 94.50 87 GLN A C 1
ATOM 684 O O . GLN A 1 87 ? 14.063 -0.512 -15.470 1.00 94.50 87 GLN A O 1
ATOM 689 N N . LYS A 1 88 ? 11.896 -0.525 -16.056 1.00 94.75 88 LYS A N 1
ATOM 690 C CA . LYS A 1 88 ? 12.085 -1.388 -17.225 1.00 94.75 88 LYS A CA 1
ATOM 691 C C . LYS A 1 88 ? 12.911 -0.681 -18.301 1.00 94.75 88 LYS A C 1
ATOM 693 O O . LYS A 1 88 ? 13.825 -1.291 -18.849 1.00 94.75 88 LYS A O 1
ATOM 698 N N . LEU A 1 89 ? 12.565 0.563 -18.632 1.00 96.44 89 LEU A N 1
ATOM 699 C CA . LEU A 1 89 ? 13.278 1.343 -19.646 1.00 96.44 89 LEU A CA 1
ATOM 700 C C . LEU A 1 89 ? 14.726 1.601 -19.223 1.00 96.44 89 LEU A C 1
ATOM 702 O O . LEU A 1 89 ? 15.635 1.358 -20.014 1.00 96.44 89 LEU A O 1
ATOM 706 N N . ASP A 1 90 ? 14.932 1.986 -17.965 1.00 94.56 90 ASP A N 1
ATOM 707 C CA . ASP A 1 90 ? 16.260 2.205 -17.389 1.00 94.56 90 ASP A CA 1
ATOM 708 C C . ASP A 1 90 ? 17.104 0.927 -17.478 1.00 94.56 90 ASP A C 1
ATOM 710 O O . ASP A 1 90 ? 18.238 0.960 -17.943 1.00 94.56 90 ASP A O 1
ATOM 714 N N . PHE A 1 91 ? 16.532 -0.234 -17.141 1.00 94.62 91 PHE A N 1
ATOM 715 C CA . PHE A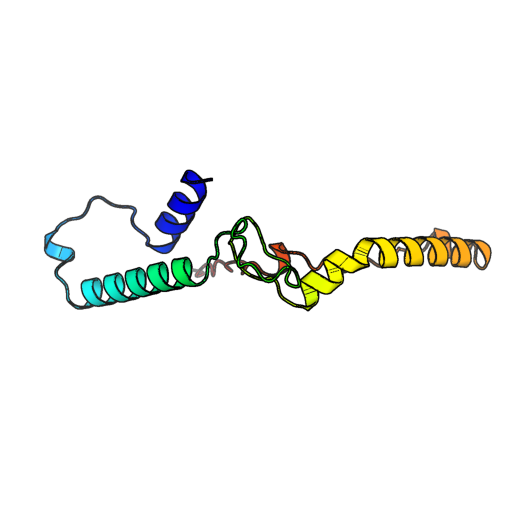 1 91 ? 17.238 -1.512 -17.242 1.00 94.62 91 PHE A CA 1
ATOM 716 C C . PHE A 1 91 ? 17.655 -1.858 -18.679 1.00 94.62 91 PHE A C 1
ATOM 718 O O . PHE A 1 91 ? 18.774 -2.324 -18.898 1.00 94.62 91 PHE A O 1
ATOM 725 N N . ILE A 1 92 ? 16.779 -1.631 -19.664 1.00 94.56 92 ILE A N 1
ATOM 726 C CA . ILE A 1 92 ? 17.099 -1.856 -21.084 1.00 94.56 92 ILE A CA 1
ATOM 727 C C . ILE A 1 92 ? 18.231 -0.920 -21.527 1.00 94.56 92 ILE A C 1
ATOM 729 O O . ILE A 1 92 ? 19.168 -1.359 -22.198 1.00 94.56 92 ILE A O 1
ATOM 733 N N . SER A 1 93 ? 18.163 0.351 -21.124 1.00 95.56 93 SER A N 1
ATOM 734 C CA . SER A 1 93 ? 19.197 1.349 -21.409 1.00 95.56 93 SER A CA 1
ATOM 735 C C . SER A 1 93 ? 20.544 0.962 -20.793 1.00 95.56 93 SER A C 1
ATOM 737 O O . SER A 1 93 ? 21.572 0.993 -21.476 1.00 95.56 93 SER A O 1
ATOM 739 N N . ASP A 1 94 ? 20.541 0.527 -19.531 1.00 94.44 94 ASP A N 1
ATOM 740 C CA . ASP A 1 94 ? 21.743 0.089 -18.825 1.00 94.44 94 ASP A CA 1
ATOM 741 C C . ASP A 1 94 ? 22.372 -1.140 -19.493 1.00 94.44 94 ASP A C 1
ATOM 743 O O . ASP A 1 94 ? 23.585 -1.178 -19.671 1.00 94.44 94 ASP A O 1
ATOM 747 N N . CYS A 1 95 ? 21.567 -2.130 -19.899 1.00 94.56 95 CYS A N 1
ATOM 748 C CA . CYS A 1 95 ? 22.068 -3.317 -20.604 1.00 94.56 95 CYS A CA 1
ATOM 749 C C . CYS A 1 95 ? 22.646 -2.975 -21.980 1.00 94.56 95 CYS A C 1
ATOM 751 O O . CYS A 1 95 ? 23.608 -3.600 -22.414 1.00 94.56 95 CYS A O 1
ATOM 753 N N . SER A 1 96 ? 22.077 -1.973 -22.655 1.00 93.62 96 SER A N 1
ATOM 754 C CA . SER A 1 96 ? 22.571 -1.515 -23.959 1.00 93.62 96 SER A CA 1
ATOM 755 C C . SER A 1 96 ? 23.915 -0.791 -23.839 1.00 93.62 96 SER A C 1
ATOM 757 O O . SER A 1 96 ? 24.728 -0.846 -24.755 1.00 93.62 96 SER A O 1
ATOM 759 N N . SER A 1 97 ? 24.151 -0.123 -22.706 1.00 94.50 97 SER A N 1
ATOM 760 C CA . SER A 1 97 ? 25.372 0.648 -22.440 1.00 94.50 97 SER A CA 1
ATOM 761 C C . SER A 1 97 ? 26.458 -0.170 -21.731 1.00 94.50 97 SER A C 1
ATOM 763 O O . SER A 1 97 ? 27.638 0.156 -21.826 1.00 94.50 97 SER A O 1
ATOM 765 N N . ASN A 1 98 ? 26.076 -1.221 -21.001 1.00 93.50 98 ASN A N 1
ATOM 766 C CA . ASN A 1 98 ? 26.976 -2.088 -20.249 1.00 93.50 98 ASN A CA 1
ATOM 767 C C . ASN A 1 98 ? 26.489 -3.553 -20.303 1.00 93.50 98 ASN A C 1
ATOM 769 O O . ASN A 1 98 ? 25.579 -3.913 -19.550 1.00 93.50 98 ASN A O 1
ATOM 773 N N . PRO A 1 99 ? 27.115 -4.416 -21.127 1.00 89.50 99 PRO A N 1
ATOM 774 C CA . PRO A 1 99 ? 26.758 -5.833 -21.236 1.00 89.50 99 PRO A CA 1
ATOM 775 C C . PRO A 1 99 ? 26.789 -6.593 -19.897 1.00 89.50 99 PRO A C 1
ATOM 777 O O . PRO A 1 99 ? 25.909 -7.414 -19.639 1.00 89.50 99 PRO A O 1
ATOM 780 N N . ASP A 1 100 ? 27.707 -6.244 -18.987 1.00 93.12 100 ASP A N 1
ATOM 781 C CA . ASP A 1 100 ? 27.828 -6.873 -17.661 1.00 93.12 100 ASP A CA 1
ATOM 782 C C . ASP A 1 100 ? 26.647 -6.537 -16.735 1.00 93.12 100 ASP A C 1
ATOM 784 O O . ASP A 1 100 ? 26.509 -7.092 -15.640 1.00 93.12 100 ASP A O 1
ATOM 788 N N . ARG A 1 101 ? 25.786 -5.580 -17.112 1.00 92.19 101 ARG A N 1
ATOM 789 C CA . ARG A 1 101 ? 24.600 -5.229 -16.321 1.00 92.19 101 ARG A CA 1
ATOM 790 C C . ARG A 1 101 ? 23.618 -6.389 -16.233 1.00 92.19 101 ARG A C 1
ATOM 792 O O . ARG A 1 101 ? 22.982 -6.525 -15.184 1.00 92.19 101 ARG A O 1
ATOM 799 N N . PHE A 1 102 ? 23.486 -7.169 -17.305 1.00 91.06 102 PHE A N 1
ATOM 800 C CA . PHE A 1 102 ? 22.481 -8.223 -17.423 1.00 91.06 102 PHE A CA 1
ATOM 801 C C . PHE A 1 102 ? 22.679 -9.327 -16.378 1.00 91.06 102 PHE A C 1
ATOM 803 O O . PHE A 1 102 ? 21.713 -9.823 -15.803 1.00 91.06 102 PHE A O 1
ATOM 810 N N . GLU A 1 103 ? 23.934 -9.650 -16.069 1.00 93.38 103 GLU A N 1
ATOM 811 C CA . GLU A 1 103 ? 24.290 -10.675 -15.083 1.00 93.38 103 GLU A CA 1
ATOM 812 C C . GLU A 1 103 ? 24.154 -10.184 -13.632 1.00 93.38 103 GLU A C 1
ATOM 814 O O . GLU A 1 103 ? 24.144 -10.977 -12.687 1.00 93.38 103 GLU A O 1
ATOM 819 N N . LYS A 1 104 ? 24.017 -8.868 -13.421 1.00 93.31 104 LYS A N 1
ATOM 820 C CA . LYS A 1 104 ? 23.916 -8.281 -12.082 1.00 93.31 104 LYS A CA 1
ATOM 821 C C . LYS A 1 104 ? 22.485 -8.357 -11.539 1.00 93.31 104 LYS A C 1
ATOM 823 O O . LYS A 1 104 ? 21.537 -8.013 -12.248 1.00 93.31 104 LYS A O 1
ATOM 828 N N . PRO A 1 105 ? 22.307 -8.657 -10.238 1.00 92.50 105 PRO A N 1
ATOM 829 C CA . PRO A 1 105 ? 20.992 -8.690 -9.607 1.00 92.50 105 PRO A CA 1
ATOM 830 C C . PRO A 1 105 ? 20.165 -7.412 -9.816 1.00 92.50 105 PRO A C 1
ATOM 832 O O . PRO A 1 105 ? 20.674 -6.286 -9.773 1.00 92.50 105 PRO A O 1
ATOM 835 N N . ILE A 1 106 ? 18.855 -7.587 -9.996 1.00 90.06 106 ILE A N 1
ATOM 836 C CA . ILE A 1 106 ? 17.892 -6.483 -10.047 1.00 90.06 106 ILE A CA 1
ATOM 837 C C . ILE A 1 106 ? 17.476 -6.136 -8.617 1.00 90.06 106 ILE A C 1
ATOM 839 O O . ILE A 1 106 ? 17.049 -6.999 -7.843 1.00 90.06 106 ILE A O 1
ATOM 843 N N . LYS A 1 107 ? 17.589 -4.854 -8.260 1.00 88.31 107 LYS A N 1
ATOM 844 C CA . LYS A 1 107 ? 17.155 -4.355 -6.955 1.00 88.31 107 LYS A CA 1
ATOM 845 C C . LYS A 1 107 ? 15.652 -4.583 -6.799 1.00 88.31 107 LYS A C 1
ATOM 847 O O . LYS A 1 107 ? 14.859 -4.173 -7.641 1.00 88.31 107 LYS A O 1
ATOM 852 N N . ARG A 1 108 ? 15.254 -5.217 -5.697 1.00 90.81 108 ARG A N 1
ATOM 853 C CA . ARG A 1 108 ? 13.838 -5.414 -5.372 1.00 90.81 108 ARG A CA 1
ATOM 854 C C . ARG A 1 108 ? 13.237 -4.122 -4.830 1.00 90.81 108 ARG A C 1
ATOM 856 O O . ARG A 1 108 ? 13.815 -3.491 -3.945 1.00 90.81 108 ARG A O 1
ATOM 863 N N . ASN A 1 109 ? 12.049 -3.773 -5.314 1.00 89.94 109 ASN A N 1
ATOM 864 C CA . ASN A 1 109 ? 11.257 -2.701 -4.724 1.00 89.94 109 ASN A CA 1
ATOM 865 C C . ASN A 1 109 ? 10.537 -3.212 -3.477 1.00 89.94 109 ASN A C 1
ATOM 867 O O . ASN A 1 109 ? 9.974 -4.310 -3.475 1.00 89.94 109 ASN A O 1
ATOM 871 N N . LYS A 1 110 ? 10.514 -2.393 -2.427 1.00 90.62 110 LYS A N 1
ATOM 872 C CA . LYS A 1 110 ? 9.632 -2.628 -1.285 1.00 90.62 110 LYS A CA 1
ATOM 873 C C . LYS A 1 110 ? 8.188 -2.426 -1.749 1.00 90.62 110 LYS A C 1
ATOM 875 O O . LYS A 1 110 ? 7.869 -1.382 -2.308 1.00 90.62 110 LYS A O 1
ATOM 880 N N . ILE A 1 111 ? 7.330 -3.418 -1.523 1.00 91.12 111 ILE A N 1
ATOM 881 C CA . ILE A 1 111 ? 5.905 -3.325 -1.854 1.00 91.12 111 ILE A CA 1
ATOM 882 C C . ILE A 1 111 ? 5.181 -2.669 -0.682 1.00 91.12 111 ILE A C 1
ATOM 884 O O . ILE A 1 111 ? 5.205 -3.199 0.430 1.00 91.12 111 ILE A O 1
ATOM 888 N N . ILE A 1 112 ? 4.532 -1.536 -0.939 1.00 91.69 112 ILE A N 1
ATOM 889 C CA . ILE A 1 112 ? 3.758 -0.796 0.059 1.00 91.69 112 ILE A 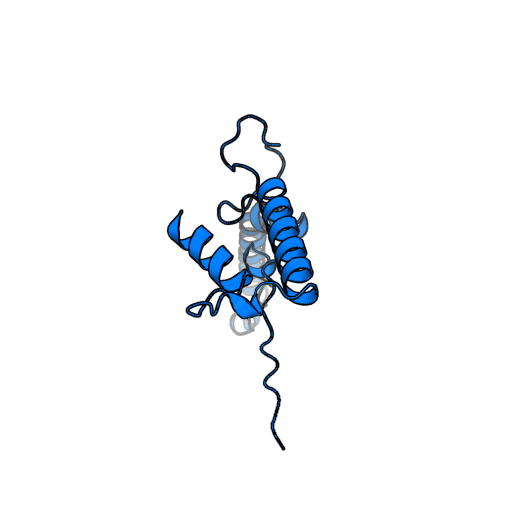CA 1
ATOM 890 C C . ILE A 1 112 ? 2.284 -0.870 -0.352 1.00 91.69 112 ILE A C 1
ATOM 892 O O . ILE A 1 112 ? 1.815 -0.144 -1.217 1.00 91.69 112 ILE A O 1
ATOM 896 N N . ASN A 1 113 ? 1.555 -1.831 0.210 1.00 89.25 113 ASN A N 1
ATOM 897 C CA . ASN A 1 113 ? 0.159 -2.117 -0.134 1.00 89.25 113 ASN A CA 1
ATOM 898 C C . ASN A 1 113 ? -0.722 -2.170 1.127 1.00 89.25 113 ASN A C 1
ATOM 900 O O . ASN A 1 113 ? -0.235 -1.998 2.243 1.00 89.25 113 ASN A O 1
ATOM 904 N N . PHE A 1 114 ? -2.012 -2.474 0.989 1.00 86.88 114 PHE A N 1
ATOM 905 C CA . PHE A 1 114 ? -2.915 -2.598 2.142 1.00 86.88 114 PHE A CA 1
ATOM 906 C C . PHE A 1 114 ? -2.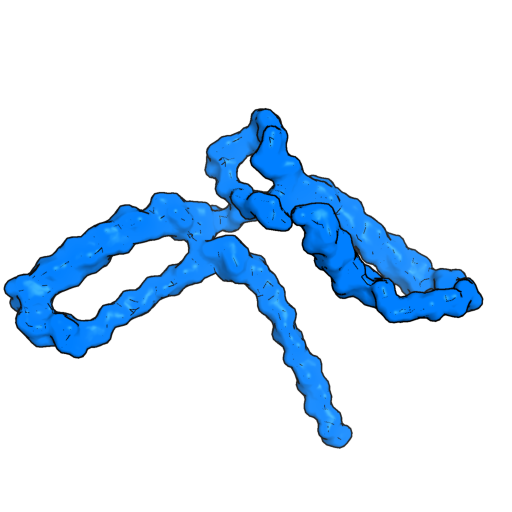435 -3.600 3.210 1.00 86.88 114 PHE A C 1
ATOM 908 O O . PHE A 1 114 ? -2.641 -3.373 4.399 1.00 86.88 114 PHE A O 1
ATOM 915 N N . ALA A 1 115 ? -1.763 -4.688 2.813 1.00 84.44 115 ALA A N 1
ATOM 916 C CA . ALA A 1 115 ? -1.224 -5.673 3.754 1.00 84.44 115 ALA A CA 1
ATOM 917 C C . ALA A 1 115 ? -0.012 -5.138 4.535 1.00 84.44 115 ALA A C 1
ATOM 919 O O . ALA A 1 115 ? 0.238 -5.560 5.662 1.00 84.44 115 ALA A O 1
ATOM 920 N N . SER A 1 116 ? 0.717 -4.168 3.980 1.00 81.25 116 SER A N 1
ATOM 921 C CA . SER A 1 116 ? 1.808 -3.503 4.697 1.00 81.25 116 SER A CA 1
ATOM 922 C C . SER A 1 116 ? 1.321 -2.659 5.884 1.00 81.25 116 SER A C 1
ATOM 924 O O . SER A 1 116 ? 2.104 -2.371 6.783 1.00 81.25 116 SER A O 1
ATOM 926 N N . GLN A 1 117 ? 0.026 -2.317 5.926 1.00 72.62 117 GLN A N 1
ATOM 927 C CA . GLN A 1 117 ? -0.595 -1.600 7.044 1.00 72.62 117 GLN A CA 1
ATOM 928 C C . GLN A 1 117 ? -1.200 -2.519 8.113 1.00 72.62 117 GLN A C 1
ATOM 930 O O . GLN A 1 117 ? -1.536 -2.053 9.202 1.00 72.62 117 GLN A O 1
ATOM 935 N N . SER A 1 118 ? -1.376 -3.814 7.833 1.00 66.38 118 SER A N 1
ATOM 936 C CA . SER A 1 118 ? -1.870 -4.747 8.848 1.00 66.38 118 SER A CA 1
ATOM 937 C C . SER A 1 118 ? -0.787 -5.024 9.888 1.00 66.38 118 SER A C 1
ATOM 939 O O . SER A 1 118 ? 0.324 -5.426 9.555 1.00 66.38 118 SER A O 1
ATOM 941 N N . SER A 1 119 ? -1.118 -4.839 11.167 1.00 58.97 119 SER A N 1
ATOM 942 C CA . SER A 1 119 ? -0.231 -5.195 12.269 1.00 58.97 119 SER A CA 1
ATOM 943 C C . SER A 1 119 ? -0.056 -6.713 12.331 1.00 58.97 119 SER A C 1
ATOM 945 O O . SER A 1 119 ? -0.967 -7.457 12.699 1.00 58.97 119 SER A O 1
ATOM 947 N N . THR A 1 120 ? 1.135 -7.196 11.984 1.00 53.94 120 THR A N 1
ATOM 948 C CA . THR A 1 120 ? 1.514 -8.585 12.243 1.00 53.94 120 THR A CA 1
ATOM 949 C C . THR A 1 120 ? 1.546 -8.778 13.756 1.00 53.94 120 THR A C 1
ATOM 951 O O . THR A 1 120 ? 2.393 -8.205 14.441 1.00 53.94 120 THR A O 1
ATOM 954 N N . LYS A 1 121 ? 0.612 -9.559 14.311 1.00 50.03 121 LYS A N 1
ATOM 955 C CA . LYS A 1 121 ? 0.688 -9.964 15.719 1.00 50.03 121 LYS A CA 1
ATOM 956 C C . LYS A 1 121 ? 1.951 -10.807 15.889 1.00 50.03 121 LYS A C 1
ATOM 958 O O . LYS A 1 121 ? 1.971 -11.971 15.499 1.00 50.03 121 LYS A O 1
ATOM 963 N N . VAL A 1 122 ? 3.000 -10.227 16.467 1.00 54.12 122 VAL A N 1
ATOM 964 C CA . VAL A 1 122 ? 4.157 -10.993 16.934 1.00 54.12 122 VAL A CA 1
ATOM 965 C C . VAL A 1 122 ? 3.666 -11.838 18.105 1.00 54.12 122 VAL A C 1
ATOM 967 O O . VAL A 1 122 ? 3.390 -11.327 19.191 1.00 54.12 122 VAL A O 1
ATOM 970 N N . LEU A 1 123 ? 3.483 -13.135 17.867 1.00 50.38 123 LEU A N 1
ATOM 971 C CA . LEU A 1 123 ? 3.269 -14.114 18.923 1.00 50.38 123 LEU A CA 1
ATOM 972 C C . LEU A 1 123 ? 4.551 -14.164 19.7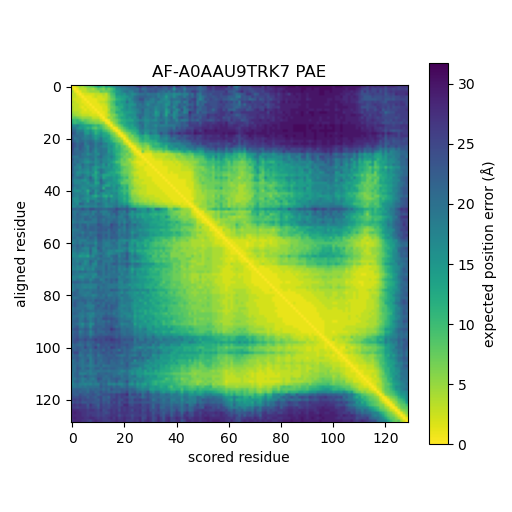55 1.00 50.38 123 LEU A C 1
ATOM 974 O O . LEU A 1 123 ? 5.516 -14.815 19.373 1.00 50.38 123 LEU A O 1
ATOM 978 N N . MET A 1 124 ? 4.576 -13.451 20.881 1.00 49.16 124 MET A N 1
ATOM 979 C CA . MET A 1 124 ? 5.612 -13.657 21.887 1.00 49.16 124 MET A CA 1
ATOM 980 C C . MET A 1 124 ? 5.380 -15.033 22.512 1.00 49.16 124 MET A C 1
ATOM 982 O O . MET A 1 124 ? 4.562 -15.190 23.422 1.00 49.16 124 MET A O 1
ATOM 986 N N . THR A 1 125 ? 6.060 -16.051 21.993 1.00 45.97 125 THR A N 1
ATOM 987 C CA . THR A 1 125 ? 6.232 -17.321 22.690 1.00 45.97 125 THR A CA 1
ATOM 988 C C . THR A 1 125 ? 6.986 -17.029 23.980 1.00 45.97 125 THR A C 1
ATOM 990 O O . THR A 1 125 ? 8.150 -16.644 23.961 1.00 45.97 125 THR A O 1
ATOM 993 N N . LYS A 1 126 ? 6.298 -17.147 25.121 1.00 47.38 126 LYS A N 1
ATOM 994 C CA . LYS A 1 126 ? 6.968 -17.213 26.420 1.00 47.38 126 LYS A CA 1
ATOM 995 C C . LYS A 1 126 ? 7.755 -18.517 26.449 1.00 47.38 126 LYS A C 1
ATOM 997 O O . LYS A 1 126 ? 7.150 -19.573 26.630 1.00 47.38 126 LYS A O 1
ATOM 1002 N N . ASP A 1 127 ? 9.069 -18.429 26.288 1.00 52.44 127 ASP A N 1
ATOM 1003 C CA . ASP A 1 127 ? 9.968 -19.509 26.672 1.00 52.44 127 ASP A CA 1
ATOM 1004 C C . ASP A 1 127 ? 9.731 -19.816 28.155 1.00 52.44 127 ASP A C 1
ATOM 1006 O O . ASP A 1 127 ? 9.919 -18.969 29.033 1.00 52.44 127 ASP A O 1
ATOM 1010 N N . ARG A 1 128 ? 9.222 -21.020 28.428 1.00 43.41 128 ARG A N 1
ATOM 1011 C CA . ARG A 1 128 ? 9.177 -21.586 29.775 1.00 43.41 128 ARG A CA 1
ATOM 1012 C C . ARG A 1 128 ? 10.567 -22.151 30.063 1.00 43.41 128 ARG A C 1
ATOM 1014 O O . ARG A 1 128 ? 10.950 -23.132 29.433 1.00 43.41 128 ARG A O 1
ATOM 1021 N N . LYS A 1 129 ? 11.298 -21.516 30.979 1.00 45.12 129 LYS A N 1
ATOM 1022 C CA . LYS A 1 129 ? 12.336 -22.184 31.774 1.00 45.12 129 LYS A CA 1
ATOM 1023 C C . LYS A 1 129 ? 11.690 -22.815 32.998 1.00 45.12 129 LYS A C 1
ATOM 1025 O O . LYS A 1 129 ? 10.733 -22.195 33.518 1.00 45.12 129 LYS A O 1
#

Foldseek 3Di:
DVVVVVVVLCVLVVPDDDDPVVVCPDPVNVVVVVVSVVVVVVQVVQQAQPPDPPDDPVFDADNVRSHTDDPVQVCCVVCVVVVVVVLVVVLVVCCVVPVVSVVDDDDDDDRRHPVVPDDDPPPPDPPDD

Secondary structure (DSSP, 8-state):
-HHHHHHHHHHHTT--S---TTTTT-HHHHHHHHHHHHHHHHHHHHS--TT-TTS-TTS-EETTTTEEPPHHHHHHHHHHHHHHHHHHHHHHHHHHH-GGGTTSPPPPPPP-SGGGGS-----------

Sequence (129 aa):
MRTKILSTIKENIKLTKKDDTSHSLQRSKIKKDKESLDSIIKAIKEAMDPFDDAMDKKLLFNISTGKATSPEVTDFLLYVKTAGNQQKLDFISDCSSNPDRFEKPIKRNKIINFASQSSTKVLMTKDRK

Organism: Euphydryas editha (NCBI:txid104508)

Solvent-accessible surface area (backbone atoms only — not comparable to full-atom values): 8164 Å² total; per-residue (Å²): 110,73,68,55,56,52,47,56,52,42,67,74,65,70,75,80,72,88,80,66,72,84,65,57,74,38,69,72,50,48,52,51,52,48,55,50,49,54,50,48,53,49,51,52,74,59,33,44,71,83,79,49,88,86,57,66,85,88,59,55,64,41,81,93,60,25,31,78,56,56,69,70,34,44,51,39,65,71,41,46,65,61,52,52,52,48,54,50,52,50,50,54,52,45,36,74,76,33,73,74,49,69,83,46,86,78,84,80,77,87,80,51,45,79,72,69,72,56,81,76,81,78,79,78,76,77,80,81,128

Radius of gyration: 23.67 Å; Cα contacts (8 Å, |Δi|>4): 49; chains: 1; bounding box: 51×34×62 Å

Mean predicted aligned error: 13.83 Å

pLDDT: mean 76.82, std 16.39, range [37.06, 96.44]